Protein AF-A0A067RDR7-F1 (afdb_monomer_lite)

pLDDT: mean 71.61, std 17.26, range [36.75, 96.69]

Radius of gyration: 24.37 Å; chains: 1; bounding box: 50×56×68 Å

Structure (mmCIF, N/CA/C/O backbone):
data_AF-A0A067RDR7-F1
#
_entry.id   AF-A0A067RDR7-F1
#
loop_
_atom_site.group_PDB
_atom_site.id
_atom_site.type_symbol
_atom_site.label_atom_id
_atom_site.label_alt_id
_atom_site.label_comp_id
_atom_site.label_asym_id
_atom_site.label_entity_id
_atom_site.label_seq_id
_atom_site.pdbx_PDB_ins_code
_atom_site.Cartn_x
_atom_site.Cartn_y
_atom_site.Cartn_z
_atom_site.occupancy
_atom_site.B_iso_or_equiv
_atom_site.auth_seq_id
_atom_site.auth_comp_id
_atom_site.auth_asym_id
_atom_site.auth_atom_id
_atom_site.pdbx_PDB_model_num
ATOM 1 N N . MET A 1 1 ? 11.284 -24.685 -9.867 1.00 53.16 1 MET A N 1
ATOM 2 C CA . MET A 1 1 ? 12.368 -23.781 -10.328 1.00 53.16 1 MET A CA 1
ATOM 3 C C . MET A 1 1 ? 13.483 -23.654 -9.289 1.00 53.16 1 MET A C 1
ATOM 5 O O . MET A 1 1 ? 14.607 -23.988 -9.619 1.00 53.16 1 MET A O 1
ATOM 9 N N . ALA A 1 2 ? 13.180 -23.286 -8.039 1.00 56.50 2 ALA A N 1
ATOM 10 C CA . ALA A 1 2 ? 14.157 -23.137 -6.947 1.00 56.50 2 ALA A CA 1
ATOM 11 C C . ALA A 1 2 ? 15.021 -24.391 -6.659 1.00 56.50 2 ALA A C 1
ATOM 13 O O . ALA A 1 2 ? 16.235 -24.284 -6.522 1.00 56.50 2 ALA A O 1
ATOM 14 N N . ALA A 1 3 ? 14.433 -25.593 -6.718 1.00 60.69 3 ALA A N 1
ATOM 15 C CA . ALA A 1 3 ? 15.160 -26.855 -6.526 1.00 60.69 3 ALA A CA 1
ATOM 16 C C . ALA A 1 3 ? 16.273 -27.122 -7.565 1.00 60.69 3 ALA A C 1
ATOM 18 O O . ALA A 1 3 ? 17.242 -27.804 -7.255 1.00 60.69 3 ALA A O 1
ATOM 19 N N . ARG A 1 4 ? 16.176 -26.562 -8.785 1.00 70.44 4 ARG A N 1
ATOM 20 C CA . ARG A 1 4 ? 17.219 -26.708 -9.822 1.00 70.44 4 ARG A CA 1
ATOM 21 C C . ARG A 1 4 ? 18.450 -25.840 -9.560 1.00 70.44 4 ARG A C 1
ATOM 23 O O . ARG A 1 4 ? 19.516 -26.140 -10.077 1.00 70.44 4 ARG A O 1
ATOM 30 N N . PHE A 1 5 ? 18.291 -24.777 -8.778 1.00 67.06 5 PHE A N 1
ATOM 31 C CA . PHE A 1 5 ? 19.339 -23.803 -8.485 1.00 67.06 5 PHE A CA 1
ATOM 32 C C . PHE A 1 5 ? 19.875 -23.933 -7.057 1.00 67.06 5 PHE A C 1
ATOM 34 O O . PHE A 1 5 ? 20.569 -23.025 -6.618 1.00 67.06 5 PHE A O 1
ATOM 41 N N . GLN A 1 6 ? 19.514 -25.001 -6.327 1.00 77.69 6 GLN A N 1
ATOM 42 C CA . GLN A 1 6 ? 19.899 -25.226 -4.922 1.00 77.69 6 GLN A CA 1
ATOM 43 C C . GLN A 1 6 ? 19.687 -23.991 -4.022 1.00 77.69 6 GLN A C 1
ATOM 45 O O . GLN A 1 6 ? 20.431 -23.756 -3.079 1.00 77.69 6 GLN A O 1
ATOM 50 N N . THR A 1 7 ? 18.683 -23.169 -4.330 1.00 79.50 7 THR A N 1
ATOM 51 C CA . THR A 1 7 ? 18.421 -21.889 -3.654 1.00 79.50 7 THR A CA 1
ATOM 52 C C . THR A 1 7 ? 16.972 -21.823 -3.215 1.00 79.50 7 THR A C 1
ATOM 54 O O . THR A 1 7 ? 16.114 -22.563 -3.707 1.00 79.50 7 THR A O 1
ATOM 57 N N . SER A 1 8 ? 16.678 -20.935 -2.269 1.00 85.50 8 SER A N 1
ATOM 58 C CA . SER A 1 8 ? 15.306 -20.763 -1.797 1.00 85.50 8 SER A CA 1
ATOM 59 C C . SER A 1 8 ? 14.445 -20.033 -2.835 1.00 85.50 8 SER A C 1
ATOM 61 O O . SER A 1 8 ? 14.921 -19.212 -3.622 1.00 85.50 8 SER A O 1
ATOM 63 N N . VAL A 1 9 ? 13.131 -20.279 -2.815 1.00 80.06 9 VAL A N 1
ATOM 64 C CA . VAL A 1 9 ? 12.171 -19.533 -3.655 1.00 80.06 9 VAL A CA 1
ATOM 65 C C . VAL A 1 9 ? 12.279 -18.026 -3.400 1.00 80.06 9 VAL A C 1
ATOM 67 O O . VAL A 1 9 ? 12.213 -17.241 -4.345 1.00 80.06 9 VAL A O 1
ATOM 70 N N . ARG A 1 10 ? 12.527 -17.633 -2.144 1.00 77.44 10 ARG A N 1
ATOM 71 C CA . ARG A 1 10 ? 12.734 -16.236 -1.744 1.00 77.44 10 ARG A CA 1
ATOM 72 C C . ARG A 1 10 ? 13.949 -15.619 -2.435 1.00 77.44 10 ARG A C 1
ATOM 74 O O . ARG A 1 10 ? 13.864 -14.511 -2.950 1.00 77.44 10 ARG A O 1
ATOM 81 N N . GLU A 1 11 ? 15.063 -16.340 -2.521 1.00 79.25 11 GLU A N 1
ATOM 82 C CA . GLU A 1 11 ? 16.254 -15.857 -3.227 1.00 79.25 11 GLU A CA 1
ATOM 83 C C . GLU A 1 11 ? 16.044 -15.743 -4.730 1.00 79.25 11 GLU A C 1
ATOM 85 O O . GLU A 1 11 ? 16.515 -14.782 -5.337 1.00 79.25 11 GLU A O 1
ATOM 90 N N . VAL A 1 12 ? 15.316 -16.686 -5.332 1.00 82.94 12 VAL A N 1
ATOM 91 C CA . VAL A 1 12 ? 14.952 -16.613 -6.752 1.00 82.94 12 VAL A CA 1
ATOM 92 C C . VAL A 1 12 ? 14.080 -15.383 -7.013 1.00 82.94 12 VAL A C 1
ATOM 94 O O . VAL A 1 12 ? 14.347 -14.631 -7.949 1.00 82.94 12 VAL A O 1
ATOM 97 N N . GLN A 1 13 ? 13.084 -15.128 -6.161 1.00 81.25 13 GLN A N 1
ATOM 98 C CA . GLN A 1 13 ? 12.228 -13.943 -6.252 1.00 81.25 13 GLN A CA 1
ATOM 99 C C . GLN A 1 13 ? 13.020 -12.644 -6.069 1.00 81.25 13 GLN A C 1
ATOM 101 O O . GLN A 1 13 ? 12.872 -11.724 -6.873 1.00 81.25 13 GLN A O 1
ATOM 106 N N . ARG A 1 14 ? 13.911 -12.587 -5.074 1.00 82.25 14 ARG A N 1
ATOM 107 C CA . ARG A 1 14 ? 14.789 -11.437 -4.821 1.00 82.25 14 ARG A CA 1
ATOM 108 C C . ARG A 1 14 ? 15.714 -11.158 -6.001 1.00 82.25 14 ARG A C 1
ATOM 110 O O . ARG A 1 14 ? 15.802 -10.027 -6.466 1.00 82.25 14 ARG A O 1
ATOM 117 N N . LYS A 1 15 ? 16.376 -12.188 -6.533 1.00 85.62 15 LYS A N 1
ATOM 118 C CA . LYS A 1 15 ? 17.242 -12.052 -7.714 1.00 85.62 15 LYS A CA 1
ATOM 119 C C . LYS A 1 15 ? 16.446 -11.571 -8.926 1.00 85.62 15 LYS A C 1
ATOM 121 O O . LYS A 1 15 ? 16.909 -10.682 -9.631 1.00 85.62 15 LYS A O 1
ATOM 126 N N . LEU A 1 16 ? 15.235 -12.090 -9.135 1.00 85.31 16 LEU A N 1
ATOM 127 C CA . LEU A 1 16 ? 14.362 -11.644 -10.220 1.00 85.31 16 LEU A CA 1
ATOM 128 C C . LEU A 1 16 ? 13.939 -10.178 -10.057 1.00 85.31 16 LEU A C 1
ATOM 130 O O . LEU A 1 16 ? 13.930 -9.432 -11.033 1.00 85.31 16 LEU A O 1
ATOM 134 N N . HIS A 1 17 ? 13.621 -9.750 -8.835 1.00 82.38 17 HIS A N 1
ATOM 135 C CA . HIS A 1 17 ? 13.330 -8.352 -8.533 1.00 82.38 17 HIS A CA 1
ATOM 136 C C . HIS A 1 17 ? 14.538 -7.448 -8.827 1.00 82.38 17 HIS A C 1
ATOM 138 O O . HIS A 1 17 ? 14.402 -6.484 -9.576 1.00 82.38 17 HIS A O 1
ATOM 144 N N . ASN A 1 18 ? 15.731 -7.807 -8.342 1.00 84.62 18 ASN A N 1
ATOM 145 C CA . ASN A 1 18 ? 16.959 -7.048 -8.597 1.00 84.62 18 ASN A CA 1
ATOM 146 C C . ASN A 1 18 ? 17.236 -6.889 -10.097 1.00 84.62 18 ASN A C 1
ATOM 148 O O . ASN A 1 18 ? 17.571 -5.799 -10.556 1.00 84.62 18 ASN A O 1
ATOM 152 N N . LEU A 1 19 ? 17.046 -7.963 -10.868 1.00 85.94 19 LEU A N 1
ATOM 153 C CA . LEU A 1 19 ? 17.208 -7.939 -12.321 1.00 85.94 19 LEU A CA 1
ATOM 154 C C . LEU A 1 19 ? 16.184 -7.019 -12.999 1.00 85.94 19 LEU A C 1
ATOM 156 O O . LEU A 1 19 ? 16.556 -6.242 -13.875 1.00 85.94 19 LEU A O 1
ATOM 160 N N . ARG A 1 20 ? 14.915 -7.036 -12.564 1.00 83.94 20 ARG A N 1
ATOM 161 C CA . ARG A 1 20 ? 13.884 -6.105 -13.059 1.00 83.94 20 ARG A CA 1
ATOM 162 C C . ARG A 1 20 ? 14.246 -4.650 -12.770 1.00 83.94 20 ARG A C 1
ATOM 164 O O . ARG A 1 20 ? 14.102 -3.811 -13.658 1.00 83.94 20 ARG A O 1
ATOM 171 N N . CYS A 1 21 ? 14.729 -4.351 -11.565 1.00 83.44 21 CYS A N 1
ATOM 172 C CA . CYS A 1 21 ? 15.154 -3.004 -11.184 1.00 83.44 21 CYS A CA 1
ATOM 173 C C . CYS A 1 21 ? 16.336 -2.525 -12.037 1.00 83.44 21 CYS A C 1
ATOM 175 O O . CYS A 1 21 ? 16.264 -1.437 -12.610 1.00 83.44 21 CYS A O 1
ATOM 177 N N . GLN A 1 22 ? 17.373 -3.356 -12.202 1.00 83.62 22 GLN A N 1
ATOM 178 C CA . GLN A 1 22 ? 18.528 -3.039 -13.053 1.00 83.62 22 GLN A CA 1
ATOM 179 C C . GLN A 1 22 ? 18.110 -2.794 -14.505 1.00 83.62 22 GLN A C 1
ATOM 181 O O . GLN A 1 22 ? 18.442 -1.758 -15.078 1.00 83.62 22 GLN A O 1
ATOM 186 N N . TYR A 1 23 ? 17.310 -3.692 -15.081 1.00 84.12 23 TYR A N 1
ATOM 187 C CA . TYR A 1 23 ? 16.861 -3.563 -16.463 1.00 84.12 23 TYR A CA 1
ATOM 188 C C . TYR A 1 23 ? 15.962 -2.334 -16.681 1.00 84.12 23 TYR A C 1
ATOM 190 O O . TYR A 1 23 ? 16.142 -1.600 -17.651 1.00 84.12 23 TYR A O 1
ATOM 198 N N . THR A 1 24 ? 15.058 -2.027 -15.745 1.00 82.50 24 THR A N 1
ATOM 199 C CA . THR A 1 24 ? 14.216 -0.817 -15.815 1.00 82.50 24 THR A CA 1
ATOM 200 C C . THR A 1 24 ? 15.054 0.462 -15.714 1.00 82.50 24 THR A C 1
ATOM 202 O O . THR A 1 24 ? 14.786 1.437 -16.420 1.00 82.50 24 THR A O 1
ATOM 205 N N . GLY A 1 25 ? 16.091 0.467 -14.873 1.00 81.12 25 GLY A N 1
ATOM 206 C CA . GLY A 1 25 ? 17.053 1.567 -14.782 1.00 81.12 25 GLY A CA 1
ATOM 207 C C . GLY A 1 25 ? 17.807 1.787 -16.094 1.00 81.12 25 GLY A C 1
ATOM 208 O O . GLY A 1 25 ? 17.896 2.919 -16.569 1.00 81.12 25 GLY A O 1
ATOM 209 N N . GLU A 1 26 ? 18.271 0.713 -16.732 1.00 81.12 26 GLU A N 1
ATOM 210 C CA . GLU A 1 26 ? 18.927 0.780 -18.042 1.00 81.12 26 GLU A CA 1
ATOM 211 C C . GLU A 1 26 ? 17.982 1.283 -19.148 1.00 81.12 26 GLU A C 1
ATOM 213 O O . GLU A 1 26 ? 18.396 2.084 -19.988 1.00 81.12 26 GLU A O 1
ATOM 218 N N . LEU A 1 27 ? 16.696 0.904 -19.124 1.00 78.38 27 LEU A N 1
ATOM 219 C CA . LEU A 1 27 ? 15.687 1.451 -20.043 1.00 78.38 27 LEU A CA 1
ATOM 220 C C . LEU A 1 27 ? 15.440 2.949 -19.817 1.00 78.38 27 LEU A C 1
ATOM 222 O O . LEU A 1 27 ? 15.278 3.695 -20.783 1.00 78.38 27 LEU A O 1
ATOM 226 N N . ARG A 1 28 ? 15.448 3.418 -18.562 1.00 77.56 28 ARG A N 1
ATOM 227 C CA . ARG A 1 28 ? 15.339 4.854 -18.252 1.00 77.56 28 ARG A CA 1
ATOM 228 C C . ARG A 1 28 ? 16.543 5.625 -18.782 1.00 77.56 28 ARG A C 1
ATOM 230 O O . ARG A 1 28 ? 16.334 6.621 -19.463 1.00 77.56 28 ARG A O 1
ATOM 237 N N . LYS A 1 29 ? 17.767 5.134 -18.555 1.00 76.88 29 LYS A N 1
ATOM 238 C CA . LYS A 1 29 ? 19.002 5.745 -19.084 1.00 76.88 29 LYS A CA 1
ATOM 239 C C . LYS A 1 29 ? 19.016 5.789 -20.613 1.00 76.88 29 LYS A C 1
ATOM 241 O O . LYS A 1 29 ? 19.427 6.785 -21.197 1.00 76.88 29 LYS A O 1
ATOM 246 N N . ALA A 1 30 ? 18.508 4.739 -21.261 1.00 71.44 30 ALA A N 1
ATOM 247 C CA . ALA A 1 30 ? 18.362 4.701 -22.713 1.00 71.44 30 ALA A CA 1
ATOM 248 C C . ALA A 1 30 ? 17.292 5.666 -23.247 1.00 71.44 30 ALA A C 1
ATOM 250 O O . ALA A 1 30 ? 17.394 6.120 -24.385 1.00 71.44 30 ALA A O 1
ATOM 251 N N . ARG A 1 31 ? 16.271 5.986 -22.443 1.00 66.56 31 ARG A N 1
ATOM 252 C CA . ARG A 1 31 ? 15.183 6.902 -22.812 1.00 66.56 31 ARG A CA 1
ATOM 253 C C . ARG A 1 31 ? 15.509 8.368 -22.515 1.00 66.56 31 ARG A C 1
ATOM 255 O O . ARG A 1 31 ? 14.977 9.250 -23.188 1.00 66.56 31 ARG A O 1
ATOM 262 N N . THR A 1 32 ? 16.365 8.648 -21.534 1.00 61.28 32 THR A N 1
ATOM 263 C CA . THR A 1 32 ? 16.839 10.007 -21.249 1.00 61.28 32 THR A CA 1
ATOM 264 C C . THR A 1 32 ? 17.801 10.461 -22.343 1.00 61.28 32 THR A C 1
ATOM 266 O O . THR A 1 32 ? 18.973 10.089 -22.350 1.00 61.28 32 THR A O 1
ATOM 269 N N . LYS A 1 33 ? 17.314 11.286 -23.274 1.00 55.25 33 LYS A N 1
ATOM 270 C CA . LYS A 1 33 ? 18.178 12.048 -24.182 1.00 55.25 33 LYS A CA 1
ATOM 271 C C . LYS A 1 33 ? 18.897 13.112 -23.349 1.00 55.25 33 LYS A C 1
ATOM 273 O O . LYS A 1 33 ? 18.231 13.906 -22.689 1.00 55.25 33 LYS A O 1
ATOM 278 N N . LYS A 1 34 ? 20.233 13.131 -23.351 1.00 51.62 34 LYS A N 1
ATOM 279 C CA . LYS A 1 34 ? 20.984 14.259 -22.780 1.00 51.62 34 LYS A CA 1
ATOM 280 C C . LYS A 1 34 ? 20.648 15.506 -23.599 1.00 51.62 34 LYS A C 1
ATOM 282 O O . LYS A 1 34 ? 20.854 15.512 -24.809 1.00 51.62 34 LYS A O 1
ATOM 287 N N . SER A 1 35 ? 20.096 16.527 -22.950 1.00 47.66 35 SER A N 1
ATOM 288 C CA . SER A 1 35 ? 19.879 17.828 -23.581 1.00 47.66 35 SER A CA 1
ATOM 289 C C . SER A 1 35 ? 21.244 18.441 -23.916 1.00 47.66 35 SER A C 1
ATOM 291 O O . SER A 1 35 ? 22.115 18.488 -23.050 1.00 47.66 35 SER A O 1
ATOM 293 N N . GLY A 1 36 ? 21.449 18.854 -25.171 1.00 56.16 36 GLY A N 1
ATOM 294 C CA . GLY A 1 36 ? 22.623 19.634 -25.583 1.00 56.16 36 GLY A CA 1
ATOM 295 C C . GLY A 1 36 ? 23.874 18.864 -26.030 1.00 56.16 36 GLY A C 1
ATOM 296 O O . GLY A 1 36 ? 24.977 19.370 -25.836 1.00 56.16 36 GLY A O 1
ATOM 297 N N . LYS A 1 37 ? 23.763 17.675 -26.640 1.00 45.81 37 LYS A N 1
ATOM 298 C CA . LYS A 1 37 ? 24.919 17.038 -27.300 1.00 45.81 37 LYS A CA 1
ATOM 299 C C . LYS A 1 37 ? 24.544 16.413 -28.643 1.00 45.81 37 LYS A C 1
ATOM 301 O O . LYS A 1 37 ? 23.455 15.868 -28.789 1.00 45.81 37 LYS A O 1
ATOM 306 N N . ASP A 1 38 ? 25.467 16.568 -29.587 1.00 44.28 38 ASP A N 1
ATOM 307 C CA . ASP A 1 38 ? 25.388 16.260 -31.014 1.00 44.28 38 ASP A CA 1
ATOM 308 C C . ASP A 1 38 ? 24.687 14.928 -31.357 1.00 44.28 38 ASP A C 1
ATOM 310 O O . ASP A 1 38 ? 24.788 13.913 -30.662 1.00 44.28 38 ASP A O 1
ATOM 314 N N . THR A 1 39 ? 23.952 14.976 -32.459 1.00 49.50 39 THR A N 1
ATOM 315 C CA . THR A 1 39 ? 22.973 14.034 -33.017 1.00 49.50 39 THR A CA 1
ATOM 316 C C . THR A 1 39 ? 23.583 12.722 -33.534 1.00 49.50 39 THR A C 1
ATOM 318 O O . THR A 1 39 ? 23.297 12.301 -34.651 1.00 49.50 39 THR A O 1
ATOM 321 N N . ALA A 1 40 ? 24.418 12.038 -32.747 1.00 47.88 40 ALA A N 1
ATOM 322 C CA . ALA A 1 40 ? 25.031 10.781 -33.199 1.00 47.88 40 ALA A CA 1
ATOM 323 C C . ALA A 1 40 ? 25.273 9.708 -32.128 1.00 47.88 40 ALA A C 1
ATOM 325 O O . ALA A 1 40 ? 25.619 8.589 -32.497 1.00 47.88 40 ALA A O 1
ATOM 326 N N . ASP A 1 41 ? 25.066 9.974 -30.834 1.00 49.75 41 ASP A N 1
ATOM 327 C CA . ASP A 1 41 ? 25.390 8.981 -29.800 1.00 49.75 41 ASP A CA 1
ATOM 328 C C . ASP A 1 41 ? 24.125 8.316 -29.239 1.00 49.75 41 ASP A C 1
ATOM 330 O O . ASP A 1 41 ? 23.519 8.736 -28.248 1.00 49.75 41 ASP A O 1
ATOM 334 N N . THR A 1 42 ? 23.673 7.266 -29.928 1.00 57.16 42 THR A N 1
ATOM 335 C CA . THR A 1 42 ? 22.594 6.403 -29.433 1.00 57.16 42 THR A CA 1
ATOM 336 C C . THR A 1 42 ? 23.112 5.669 -28.203 1.00 57.16 42 THR A C 1
ATOM 338 O O . THR A 1 42 ? 23.953 4.783 -28.337 1.00 57.16 42 THR A O 1
ATOM 341 N N . TYR A 1 43 ? 22.621 6.023 -27.009 1.00 57.25 43 TYR A N 1
ATOM 342 C CA . TYR A 1 43 ? 23.035 5.402 -25.748 1.00 57.25 43 TYR A CA 1
ATOM 343 C C . TYR A 1 43 ? 23.038 3.869 -25.853 1.00 57.25 43 TYR A C 1
ATOM 345 O O . TYR A 1 43 ? 21.995 3.202 -25.851 1.00 57.25 43 TYR A O 1
ATOM 353 N N . ARG A 1 44 ? 24.242 3.301 -25.934 1.00 61.12 44 ARG A N 1
ATOM 354 C CA . ARG A 1 44 ? 24.466 1.864 -25.883 1.00 61.12 44 ARG A CA 1
ATOM 355 C C . ARG A 1 44 ? 24.724 1.512 -24.427 1.00 61.12 44 ARG A C 1
ATOM 357 O O . ARG A 1 44 ? 25.757 1.872 -23.871 1.00 61.12 44 ARG A O 1
ATOM 364 N N . SER A 1 45 ? 23.751 0.850 -23.802 1.00 65.81 45 SER A N 1
ATOM 365 C CA . SER A 1 45 ? 23.909 0.332 -22.439 1.00 65.81 45 SER A CA 1
ATOM 366 C C . SER A 1 45 ? 25.209 -0.466 -22.362 1.00 65.81 45 SER A C 1
ATOM 368 O O . SER A 1 45 ? 25.448 -1.362 -23.173 1.00 65.81 45 SER A O 1
ATOM 370 N N . GLN A 1 46 ? 26.046 -0.112 -21.391 1.00 70.38 46 GLN A N 1
ATOM 371 C CA . GLN A 1 46 ? 27.285 -0.828 -21.088 1.00 70.38 46 GLN A CA 1
ATOM 372 C C . GLN A 1 46 ? 27.005 -2.157 -20.379 1.00 70.38 46 GLN A C 1
ATOM 374 O O . GLN A 1 46 ? 27.926 -2.920 -20.104 1.00 70.38 46 GLN A O 1
ATOM 379 N N . TRP A 1 47 ? 25.736 -2.447 -20.077 1.00 76.56 47 TRP A N 1
ATOM 380 C CA . TRP A 1 47 ? 25.347 -3.673 -19.417 1.00 76.56 47 TRP A CA 1
ATOM 381 C C . TRP A 1 47 ? 25.307 -4.829 -20.431 1.00 76.56 47 TRP A C 1
ATOM 383 O O . TRP A 1 47 ? 24.416 -4.868 -21.286 1.00 76.56 47 TRP A O 1
ATOM 393 N N . PRO A 1 48 ? 26.233 -5.805 -20.353 1.00 75.06 48 PRO A N 1
ATOM 394 C CA . PRO A 1 48 ? 26.370 -6.853 -21.370 1.00 75.06 48 PRO A CA 1
ATOM 395 C C . PRO A 1 48 ? 25.152 -7.782 -21.430 1.00 75.06 48 PRO A C 1
ATOM 397 O O . PRO A 1 48 ? 24.908 -8.440 -22.436 1.00 75.06 48 PRO A O 1
ATOM 400 N N . TYR A 1 49 ? 24.351 -7.807 -20.363 1.00 79.31 49 TYR A N 1
ATOM 401 C CA . TYR A 1 49 ? 23.157 -8.636 -20.254 1.00 79.31 49 TYR A CA 1
ATOM 402 C C . TYR A 1 49 ? 21.888 -7.953 -20.769 1.00 79.31 49 TYR A C 1
ATOM 404 O O . TYR A 1 49 ? 20.826 -8.569 -20.724 1.00 79.31 49 TYR A O 1
ATOM 412 N N . LYS A 1 50 ? 21.970 -6.719 -21.291 1.00 76.50 50 LYS A N 1
ATOM 413 C CA . LYS A 1 50 ? 20.808 -5.973 -21.801 1.00 76.50 50 LYS A CA 1
ATOM 414 C C . LYS A 1 50 ? 20.016 -6.770 -22.841 1.00 76.50 50 LYS A C 1
ATOM 416 O O . LYS A 1 50 ? 18.796 -6.864 -22.748 1.00 76.50 50 LYS A O 1
ATOM 421 N N . GLU A 1 51 ? 20.713 -7.376 -23.800 1.00 78.25 51 GLU A N 1
ATOM 422 C CA . GLU A 1 51 ? 20.092 -8.184 -24.856 1.00 78.25 51 GLU A CA 1
ATOM 423 C C . GLU A 1 51 ? 19.467 -9.469 -24.290 1.00 78.25 51 GLU A C 1
ATOM 425 O O . GLU A 1 51 ? 18.349 -9.833 -24.652 1.00 78.25 51 GLU A O 1
ATOM 430 N N . ASN A 1 52 ? 20.135 -10.095 -23.316 1.00 81.69 52 ASN A N 1
ATOM 431 C CA . ASN A 1 52 ? 19.659 -11.306 -22.641 1.00 81.69 52 ASN A CA 1
ATOM 432 C C . ASN A 1 52 ? 18.460 -11.046 -21.715 1.00 81.69 52 ASN A C 1
ATOM 434 O O . ASN A 1 52 ? 17.813 -11.992 -21.280 1.00 81.69 52 ASN A O 1
ATOM 438 N N . MET A 1 53 ? 18.166 -9.783 -21.395 1.00 80.06 53 MET A N 1
ATOM 439 C CA . MET A 1 53 ? 17.082 -9.364 -20.503 1.00 80.06 53 MET A CA 1
ATOM 440 C C . MET A 1 53 ? 15.792 -8.986 -21.244 1.00 80.06 53 MET A C 1
ATOM 442 O O . MET A 1 53 ? 14.782 -8.735 -20.590 1.00 80.06 53 MET A O 1
ATOM 446 N N . LYS A 1 54 ? 15.775 -8.989 -22.588 1.00 79.06 54 LYS A N 1
ATOM 447 C CA . LYS A 1 54 ? 14.591 -8.620 -23.396 1.00 79.06 54 LYS A CA 1
ATOM 448 C C . LYS A 1 54 ? 13.338 -9.433 -23.072 1.00 79.06 54 LYS A C 1
ATOM 450 O O . LYS A 1 54 ? 12.229 -8.922 -23.161 1.00 79.06 54 LYS A O 1
ATOM 455 N N . PHE A 1 55 ? 13.491 -10.681 -22.624 1.00 82.56 55 PHE A N 1
ATOM 456 C CA . PHE A 1 55 ? 12.351 -11.509 -22.214 1.00 82.56 55 PHE A CA 1
ATOM 457 C C . PHE A 1 55 ? 11.570 -10.922 -21.022 1.00 82.56 55 PHE A C 1
ATOM 459 O O . PHE A 1 55 ? 10.425 -11.305 -20.790 1.00 82.56 55 PHE A O 1
ATOM 466 N N . LEU A 1 56 ? 12.170 -9.997 -20.262 1.00 77.00 56 LEU A N 1
ATOM 467 C CA . LEU A 1 56 ? 11.514 -9.311 -19.153 1.00 77.00 56 LEU A CA 1
ATOM 468 C C . LEU A 1 56 ? 10.638 -8.136 -19.608 1.00 77.00 56 LEU A C 1
ATOM 470 O O . LEU A 1 56 ? 9.788 -7.724 -18.818 1.00 77.00 56 LEU A O 1
ATOM 474 N N . GLU A 1 57 ? 10.777 -7.632 -20.843 1.00 72.06 57 GLU A N 1
ATOM 475 C CA . GLU A 1 57 ? 10.019 -6.472 -21.353 1.00 72.06 57 GLU A CA 1
ATOM 476 C C . GLU A 1 57 ? 8.506 -6.662 -21.201 1.00 72.06 57 GLU A C 1
ATOM 478 O O . GLU A 1 57 ? 7.826 -5.783 -20.678 1.00 72.06 57 GLU A O 1
ATOM 483 N N . GLY A 1 58 ? 7.983 -7.846 -21.540 1.00 67.94 58 GLY A N 1
ATOM 484 C CA . GLY A 1 58 ? 6.550 -8.150 -21.424 1.00 67.94 58 GLY A CA 1
ATOM 485 C C . GLY A 1 58 ? 6.015 -8.177 -19.986 1.00 67.94 58 GLY A C 1
ATOM 486 O O . GLY A 1 58 ? 4.808 -8.113 -19.774 1.00 67.94 58 GLY A O 1
ATOM 487 N N . SER A 1 59 ? 6.899 -8.251 -18.986 1.00 66.12 59 SER A N 1
ATOM 488 C CA . SER A 1 59 ? 6.537 -8.253 -17.562 1.00 66.12 59 SER A CA 1
ATOM 489 C C . SER A 1 59 ? 6.719 -6.895 -16.878 1.00 66.12 59 SER A C 1
ATOM 491 O O . SER A 1 59 ? 6.335 -6.735 -15.718 1.00 66.12 59 SER A O 1
ATOM 493 N N . ILE A 1 60 ? 7.311 -5.917 -17.570 1.00 68.94 60 ILE A N 1
ATOM 494 C CA . ILE A 1 60 ? 7.677 -4.617 -17.009 1.00 68.94 60 ILE A CA 1
ATOM 495 C C . ILE A 1 60 ? 6.726 -3.565 -17.572 1.00 68.94 60 ILE A C 1
ATOM 497 O O . ILE A 1 60 ? 6.876 -3.073 -18.686 1.00 68.94 60 ILE A O 1
ATOM 501 N N . SER A 1 61 ? 5.727 -3.198 -16.772 1.00 56.53 61 SER A N 1
ATOM 502 C CA . SER A 1 61 ? 4.806 -2.113 -17.108 1.00 56.53 61 SER A CA 1
ATOM 503 C C . SER A 1 61 ? 5.489 -0.766 -16.838 1.00 56.53 61 SER A C 1
ATOM 505 O O . SER A 1 61 ? 5.414 -0.215 -15.738 1.00 56.53 61 SER A O 1
ATOM 507 N N . LEU A 1 62 ? 6.211 -0.242 -17.829 1.00 55.34 62 LEU A N 1
ATOM 508 C CA . LEU A 1 62 ? 6.719 1.129 -17.796 1.00 55.34 62 LEU A CA 1
ATOM 509 C C . LEU A 1 62 ? 5.523 2.085 -17.845 1.00 55.34 62 LEU A C 1
ATOM 511 O O . LEU A 1 62 ? 4.970 2.349 -18.911 1.00 55.34 62 LEU A O 1
ATOM 515 N N . ARG A 1 63 ? 5.117 2.623 -16.688 1.00 45.66 63 ARG A N 1
ATOM 516 C CA . ARG A 1 63 ? 4.159 3.732 -16.645 1.00 45.66 63 ARG A CA 1
ATOM 517 C C . ARG A 1 63 ? 4.763 4.904 -17.419 1.00 45.66 63 ARG A C 1
ATOM 519 O O . ARG A 1 63 ? 5.739 5.518 -16.991 1.00 45.66 63 ARG A O 1
ATOM 526 N N . SER A 1 64 ? 4.200 5.184 -18.587 1.00 43.00 64 SER A N 1
ATOM 527 C CA . SER A 1 64 ? 4.428 6.433 -19.296 1.00 43.00 64 SER A CA 1
ATOM 528 C C . SER A 1 64 ? 3.808 7.545 -18.455 1.00 43.00 64 SER A C 1
ATOM 530 O O . SER A 1 64 ? 2.586 7.624 -18.354 1.00 43.00 64 SER A O 1
ATOM 532 N N . SER A 1 65 ? 4.628 8.357 -17.786 1.00 40.62 65 SER A N 1
ATOM 533 C CA . SER A 1 65 ? 4.122 9.593 -17.196 1.00 40.62 65 SER A CA 1
ATOM 534 C C . SER A 1 65 ? 3.755 10.508 -18.356 1.00 40.62 65 SER A C 1
ATOM 536 O O . SER A 1 65 ? 4.636 10.981 -19.075 1.00 40.62 65 SER A O 1
ATOM 538 N N . VAL A 1 66 ? 2.455 10.693 -18.572 1.00 41.78 66 VAL A N 1
ATOM 539 C CA . VAL A 1 66 ? 1.930 11.775 -19.403 1.00 41.78 66 VAL A CA 1
ATOM 540 C C . VAL A 1 66 ? 2.412 13.075 -18.751 1.00 41.78 66 VAL A C 1
ATOM 542 O O . VAL A 1 66 ? 2.334 13.216 -17.530 1.00 41.78 66 VAL A O 1
ATOM 545 N N . GLY A 1 67 ? 3.052 13.935 -19.540 1.00 39.75 67 GLY A N 1
ATOM 546 C CA . GLY A 1 67 ? 3.728 15.130 -19.051 1.00 39.75 67 GLY A CA 1
ATOM 547 C C . GLY A 1 67 ? 2.739 16.167 -18.533 1.00 39.75 67 GLY A C 1
ATOM 548 O O . GLY A 1 67 ? 1.780 16.494 -19.225 1.00 39.75 67 GLY A O 1
ATOM 549 N N . ASN A 1 68 ? 3.013 16.699 -17.345 1.00 43.31 68 ASN A N 1
ATOM 550 C CA . ASN A 1 68 ? 2.529 18.021 -16.975 1.00 43.31 68 ASN A CA 1
ATOM 551 C C . ASN A 1 68 ? 3.605 19.029 -17.386 1.00 43.31 68 ASN A C 1
ATOM 553 O O . ASN A 1 68 ? 4.797 18.789 -17.184 1.00 43.31 68 ASN A O 1
ATOM 557 N N . GLU A 1 69 ? 3.160 20.100 -18.031 1.00 44.03 69 GLU A N 1
ATOM 558 C CA . GLU A 1 69 ? 3.993 21.125 -18.649 1.00 44.03 69 GLU A CA 1
ATOM 559 C C . GLU A 1 69 ? 4.944 21.798 -17.647 1.00 44.03 69 GLU A C 1
ATOM 561 O O . GLU A 1 69 ? 4.600 22.033 -16.488 1.00 44.03 69 GLU A O 1
ATOM 566 N N . LEU A 1 70 ? 6.163 22.076 -18.121 1.00 48.88 70 LEU A N 1
ATOM 567 C CA . LEU A 1 70 ? 7.235 22.739 -17.380 1.00 48.88 70 LEU A CA 1
ATOM 568 C C . LEU A 1 70 ? 6.860 24.189 -17.015 1.00 48.88 70 LEU A C 1
ATOM 570 O O . LEU A 1 70 ? 6.501 24.957 -17.910 1.00 48.88 70 LEU A O 1
ATOM 574 N N . PRO A 1 71 ? 7.098 24.635 -15.770 1.00 51.06 71 PRO A N 1
ATOM 575 C CA . PRO A 1 71 ? 7.431 26.026 -15.489 1.00 51.06 71 PRO A CA 1
ATOM 576 C C . PRO A 1 71 ? 8.861 26.352 -15.982 1.00 51.06 71 PRO A C 1
ATOM 578 O O . PRO A 1 71 ? 9.699 25.448 -16.056 1.00 51.06 71 PRO A O 1
ATOM 581 N N . PRO A 1 72 ? 9.159 27.621 -16.325 1.00 56.16 72 PRO A N 1
ATOM 582 C CA . PRO A 1 72 ? 10.453 28.027 -16.873 1.00 56.16 72 PRO A CA 1
ATOM 583 C C . PRO A 1 72 ? 11.614 27.824 -15.881 1.00 56.16 72 PRO A C 1
ATOM 585 O O . PRO A 1 72 ? 11.396 27.836 -14.668 1.00 56.16 72 PRO A O 1
ATOM 588 N N . PRO A 1 73 ? 12.853 27.650 -16.384 1.00 44.94 73 PRO A N 1
ATOM 589 C CA . PRO A 1 73 ? 13.990 27.230 -15.578 1.00 44.94 73 PRO A CA 1
ATOM 590 C C . PRO A 1 73 ? 14.465 28.373 -14.676 1.00 44.94 73 PRO A C 1
ATOM 592 O O . PRO A 1 73 ? 14.984 29.383 -15.153 1.00 44.94 73 PRO A O 1
ATOM 595 N N . LEU A 1 74 ? 14.310 28.198 -13.365 1.00 45.62 74 LEU A N 1
ATOM 596 C CA . LEU A 1 74 ? 15.103 28.929 -12.384 1.00 45.62 74 LEU A CA 1
ATOM 597 C C . LEU A 1 74 ? 16.487 28.274 -12.345 1.00 45.62 74 LEU A C 1
ATOM 599 O O . LEU A 1 74 ? 16.594 27.055 -12.255 1.00 45.62 74 LEU A O 1
ATOM 603 N N . GLN A 1 75 ? 17.528 29.091 -12.495 1.00 48.09 75 GLN A N 1
ATOM 604 C CA . GLN A 1 75 ? 18.929 28.676 -12.441 1.00 48.09 75 GLN A CA 1
ATOM 605 C C . GLN A 1 75 ? 19.201 27.959 -11.112 1.00 48.09 75 GLN A C 1
ATOM 607 O O . GLN A 1 75 ? 19.107 28.580 -10.054 1.00 48.09 75 GLN A O 1
ATOM 612 N N . GLU A 1 76 ? 19.513 26.663 -11.170 1.00 44.50 76 GLU A N 1
ATOM 613 C CA . GLU A 1 76 ? 19.984 25.905 -10.010 1.00 44.50 76 GLU A CA 1
ATOM 614 C C . GLU A 1 76 ? 21.423 26.348 -9.689 1.00 44.50 76 GLU A C 1
ATOM 616 O O . GLU A 1 76 ? 22.279 26.307 -10.580 1.00 44.50 76 GLU A O 1
ATOM 621 N N . PRO A 1 77 ? 21.714 26.805 -8.457 1.00 48.25 77 PRO A N 1
ATOM 622 C CA . PRO A 1 77 ? 23.085 26.919 -7.983 1.00 48.25 77 PRO A CA 1
ATOM 623 C C . PRO A 1 77 ? 23.728 25.530 -7.995 1.00 48.25 77 PRO A C 1
ATOM 625 O O . PRO A 1 77 ? 23.078 24.542 -7.664 1.00 48.25 77 PRO A O 1
ATOM 628 N N . GLU A 1 78 ? 25.000 25.459 -8.381 1.00 50.22 78 GLU A N 1
ATOM 629 C CA . GLU A 1 78 ? 25.806 24.238 -8.349 1.00 50.22 78 GLU A CA 1
ATOM 630 C C . GLU A 1 78 ? 25.817 23.645 -6.929 1.00 50.22 78 GLU A C 1
ATOM 632 O O . GLU A 1 78 ? 26.544 24.124 -6.057 1.00 50.22 78 GLU A O 1
ATOM 637 N N . GLU A 1 79 ? 25.012 22.607 -6.684 1.00 41.03 79 GLU A N 1
ATOM 638 C CA . GLU A 1 79 ? 25.073 21.865 -5.428 1.00 41.03 79 GLU A CA 1
ATOM 639 C C . GLU A 1 79 ? 26.142 20.778 -5.491 1.00 41.03 79 GLU A C 1
ATOM 641 O O . G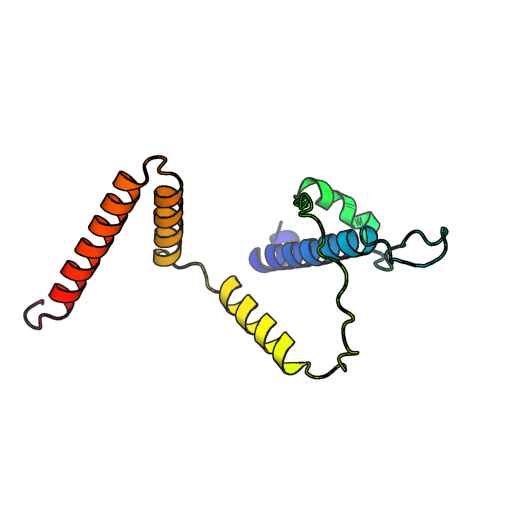LU A 1 79 ? 26.202 19.911 -6.367 1.00 41.03 79 GLU A O 1
ATOM 646 N N . GLN A 1 80 ? 27.037 20.915 -4.525 1.00 36.75 80 GLN A N 1
ATOM 647 C CA . GLN A 1 80 ? 28.213 20.117 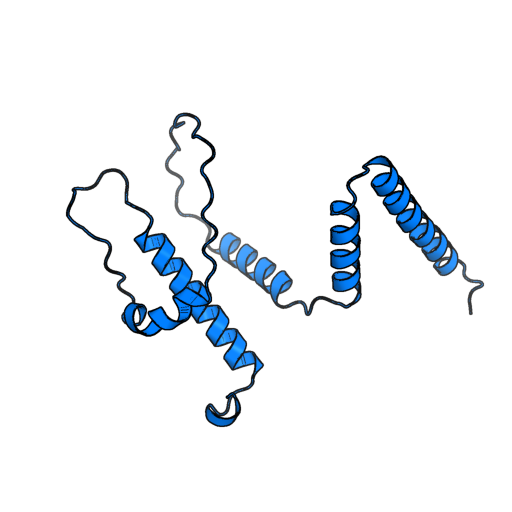-4.290 1.00 36.75 80 GLN A CA 1
ATOM 648 C C . GLN A 1 80 ? 27.799 18.722 -3.817 1.00 36.75 80 GLN A C 1
ATOM 650 O O . GLN A 1 80 ? 26.851 18.545 -3.055 1.00 36.75 80 GLN A O 1
ATOM 655 N N . VAL A 1 81 ? 28.533 17.722 -4.299 1.00 52.16 81 VAL A N 1
ATOM 656 C CA . VAL A 1 81 ? 28.388 16.314 -3.928 1.00 52.16 81 VAL A CA 1
ATOM 657 C C . VAL A 1 81 ? 28.782 16.148 -2.463 1.00 52.16 81 VAL A C 1
ATOM 659 O O . VAL A 1 81 ? 29.957 15.960 -2.161 1.00 52.16 81 VAL A O 1
ATOM 662 N N . GLU A 1 82 ? 27.816 16.200 -1.552 1.00 46.91 82 GLU A N 1
ATOM 663 C CA . GLU A 1 82 ? 28.063 15.875 -0.150 1.00 46.91 82 GLU A CA 1
ATOM 664 C C . GLU A 1 82 ? 26.783 15.359 0.523 1.00 46.91 82 GLU A C 1
ATOM 666 O O . GLU A 1 82 ? 25.910 16.132 0.895 1.00 46.91 82 GLU A O 1
ATOM 671 N N . ASN A 1 83 ? 26.639 14.028 0.615 1.00 43.19 83 ASN A N 1
ATOM 672 C CA . ASN A 1 83 ? 26.514 13.272 1.875 1.00 43.19 83 ASN A CA 1
ATOM 673 C C . ASN A 1 83 ? 25.930 11.855 1.626 1.00 43.19 83 ASN A C 1
ATOM 675 O O . ASN A 1 83 ? 24.725 11.620 1.709 1.00 43.19 83 ASN A O 1
ATOM 679 N N . SER A 1 84 ? 26.803 10.873 1.352 1.00 53.88 84 SER A N 1
ATOM 680 C CA . SER A 1 84 ? 26.450 9.456 1.083 1.00 53.88 84 SER A CA 1
ATOM 681 C C . SER A 1 84 ? 25.639 8.789 2.205 1.00 53.88 84 SER A C 1
ATOM 683 O O . SER A 1 84 ? 24.965 7.789 1.976 1.00 53.88 84 SER A O 1
ATOM 685 N N . GLN A 1 85 ? 25.691 9.327 3.426 1.00 55.94 85 GLN A N 1
ATOM 686 C CA . GLN A 1 85 ? 24.993 8.747 4.570 1.00 55.94 85 GLN A CA 1
ATOM 687 C C . GLN A 1 85 ? 23.477 8.940 4.515 1.00 55.94 85 GLN A C 1
ATOM 689 O O . GLN A 1 85 ? 22.756 8.110 5.067 1.00 55.94 85 GLN A O 1
ATOM 694 N N . GLU A 1 86 ? 22.973 10.009 3.896 1.00 56.66 86 GLU A N 1
ATOM 695 C CA . GLU A 1 86 ? 21.528 10.260 3.840 1.00 56.66 86 GLU A CA 1
ATOM 696 C C . GLU A 1 86 ? 20.841 9.381 2.796 1.00 56.66 86 GLU A C 1
ATOM 698 O O . GLU A 1 86 ? 19.775 8.832 3.075 1.00 56.66 86 GLU A O 1
ATOM 703 N N . GLU A 1 87 ? 21.475 9.158 1.641 1.00 55.75 87 GLU A N 1
ATOM 704 C CA . GLU A 1 87 ? 20.968 8.229 0.624 1.00 55.75 87 GLU A CA 1
ATOM 705 C C . GLU A 1 87 ? 20.961 6.781 1.133 1.00 55.75 87 GLU A C 1
ATOM 707 O O . GLU A 1 87 ? 19.970 6.071 0.942 1.00 55.75 87 GLU A O 1
ATOM 712 N N . ASP A 1 88 ? 22.004 6.359 1.857 1.00 62.84 88 ASP A N 1
ATOM 713 C CA . ASP A 1 88 ? 22.064 5.029 2.473 1.00 62.84 88 ASP A CA 1
ATOM 714 C C . ASP A 1 88 ? 21.009 4.859 3.578 1.00 62.84 88 ASP A C 1
ATOM 716 O O . ASP A 1 88 ? 20.364 3.811 3.669 1.00 62.84 88 ASP A O 1
ATOM 720 N N . GLN A 1 89 ? 20.757 5.900 4.381 1.00 68.38 89 GLN A N 1
ATOM 721 C CA . GLN A 1 89 ? 19.680 5.900 5.378 1.00 68.38 89 GLN A CA 1
ATOM 722 C C . GLN A 1 89 ? 18.289 5.871 4.730 1.00 68.38 89 GLN A C 1
ATOM 724 O O . GLN A 1 89 ? 17.388 5.188 5.225 1.00 68.38 89 GLN A O 1
ATOM 729 N N . LEU A 1 90 ? 18.101 6.576 3.613 1.00 72.88 90 LEU A N 1
ATOM 730 C CA . LEU A 1 90 ? 16.847 6.579 2.861 1.00 72.88 90 LEU A CA 1
ATOM 731 C C . LEU A 1 90 ? 16.584 5.208 2.222 1.00 72.88 90 LEU A C 1
ATOM 733 O O . LEU A 1 90 ? 15.464 4.698 2.280 1.00 72.88 90 LEU A O 1
ATOM 737 N N . MET A 1 91 ? 17.627 4.583 1.672 1.00 69.12 91 MET A N 1
ATOM 738 C CA . MET A 1 91 ? 17.582 3.235 1.103 1.00 69.12 91 MET A CA 1
ATOM 739 C C . MET A 1 91 ? 17.346 2.167 2.177 1.00 69.12 91 MET A C 1
ATOM 741 O O . MET A 1 91 ? 16.571 1.238 1.949 1.00 69.12 91 MET A O 1
ATOM 745 N N . ALA A 1 92 ? 17.940 2.313 3.365 1.00 69.69 92 ALA A N 1
ATOM 746 C CA . ALA A 1 92 ? 17.695 1.429 4.504 1.00 69.69 92 ALA A CA 1
ATOM 747 C C . ALA A 1 92 ? 16.242 1.523 4.999 1.00 69.69 92 ALA A C 1
ATOM 749 O O . ALA A 1 92 ? 15.575 0.497 5.123 1.00 69.69 92 ALA A O 1
ATOM 750 N N . ARG A 1 93 ? 15.704 2.741 5.173 1.00 69.25 93 ARG A N 1
ATOM 751 C CA . ARG A 1 93 ? 14.290 2.958 5.538 1.00 69.25 93 ARG A CA 1
ATOM 752 C C . ARG A 1 93 ? 13.328 2.418 4.486 1.00 69.25 93 ARG A C 1
ATOM 754 O O . ARG A 1 93 ? 12.309 1.824 4.825 1.00 69.25 93 ARG A O 1
ATOM 761 N N . ALA A 1 94 ? 13.640 2.607 3.205 1.00 61.12 94 ALA A N 1
ATOM 762 C CA . ALA A 1 94 ? 12.850 2.032 2.126 1.00 61.12 94 ALA A CA 1
ATOM 763 C C . ALA A 1 94 ? 12.854 0.497 2.205 1.00 61.12 94 ALA A C 1
ATOM 765 O O . ALA A 1 94 ? 11.791 -0.114 2.128 1.00 61.12 94 ALA A O 1
ATOM 766 N N . ASN A 1 95 ? 14.016 -0.126 2.425 1.00 58.72 95 ASN A N 1
ATOM 767 C CA . ASN A 1 95 ? 14.118 -1.576 2.582 1.00 58.72 95 ASN A CA 1
ATOM 768 C C . ASN A 1 95 ? 13.360 -2.088 3.810 1.00 58.72 95 ASN A C 1
ATOM 770 O O . ASN A 1 95 ? 12.685 -3.096 3.680 1.00 58.72 95 ASN A O 1
ATOM 774 N N . GLU A 1 96 ? 13.358 -1.393 4.950 1.00 62.09 96 GLU A N 1
ATOM 775 C CA . GLU A 1 96 ? 12.522 -1.768 6.106 1.00 62.09 96 GLU A CA 1
ATOM 776 C C . GLU A 1 96 ? 11.020 -1.742 5.773 1.00 62.09 96 GLU A C 1
ATOM 778 O O . GLU A 1 96 ? 10.268 -2.633 6.173 1.00 62.09 96 GLU A O 1
ATOM 783 N N . ILE A 1 97 ? 10.579 -0.763 4.976 1.00 59.34 97 ILE A N 1
ATOM 784 C CA . ILE A 1 97 ? 9.196 -0.681 4.484 1.00 59.34 97 ILE A CA 1
ATOM 785 C C . ILE A 1 97 ? 8.877 -1.835 3.515 1.00 59.34 97 ILE A C 1
ATOM 787 O O . ILE A 1 97 ? 7.747 -2.330 3.499 1.00 59.34 97 ILE A O 1
ATOM 791 N N . PHE A 1 98 ? 9.847 -2.272 2.705 1.00 55.16 98 PHE A N 1
ATOM 792 C CA . PHE A 1 98 ? 9.672 -3.352 1.725 1.00 55.16 98 PHE A CA 1
ATOM 793 C C . PHE A 1 98 ? 9.849 -4.766 2.306 1.00 55.16 98 PHE A C 1
ATOM 795 O O . PHE A 1 98 ? 9.173 -5.685 1.839 1.00 55.16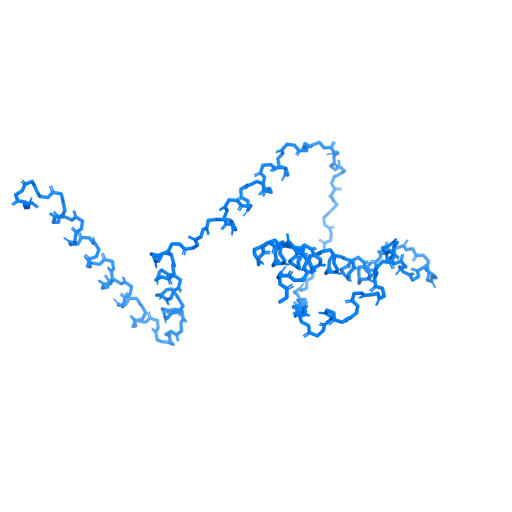 98 PHE A O 1
ATOM 802 N N . ASP A 1 99 ? 10.713 -4.941 3.308 1.00 55.69 99 ASP A N 1
ATOM 803 C CA . ASP A 1 99 ? 11.011 -6.216 3.976 1.00 55.69 99 ASP A CA 1
ATOM 804 C C . ASP A 1 99 ? 10.066 -6.507 5.143 1.00 55.69 99 ASP A C 1
ATOM 806 O O . ASP A 1 99 ? 9.989 -7.657 5.586 1.00 55.69 99 ASP A O 1
ATOM 810 N N . SER A 1 100 ? 9.304 -5.517 5.623 1.00 53.72 100 SER A N 1
ATOM 811 C CA . SER A 1 100 ? 8.242 -5.781 6.587 1.00 53.72 100 SER A CA 1
ATOM 812 C C . SER A 1 100 ? 7.176 -6.653 5.912 1.00 53.72 100 SER A C 1
ATOM 814 O O . SER A 1 100 ? 6.524 -6.205 4.958 1.00 53.72 100 SER A O 1
ATOM 816 N N . PRO A 1 101 ? 6.984 -7.917 6.341 1.00 61.09 101 PRO A N 1
ATOM 817 C CA . PRO A 1 101 ? 5.938 -8.758 5.788 1.00 61.09 101 PRO A CA 1
ATOM 818 C C . PRO A 1 101 ? 4.629 -8.054 6.110 1.00 61.09 101 PRO A C 1
ATOM 820 O O . PRO A 1 101 ? 4.250 -8.044 7.276 1.00 61.09 101 PRO A O 1
ATOM 823 N N . ARG A 1 102 ? 3.994 -7.409 5.111 1.00 65.88 102 ARG A N 1
ATOM 824 C CA . ARG A 1 102 ? 2.768 -6.612 5.302 1.00 65.88 102 ARG A CA 1
ATOM 825 C C . ARG A 1 102 ? 1.855 -7.362 6.262 1.00 65.88 102 ARG A C 1
ATOM 827 O O . ARG A 1 102 ? 1.285 -8.387 5.879 1.00 65.88 102 ARG A O 1
ATOM 834 N N . ASN A 1 103 ? 1.804 -6.888 7.506 1.00 79.25 103 ASN A N 1
ATOM 835 C CA . ASN A 1 103 ? 1.095 -7.579 8.570 1.00 79.25 103 ASN A CA 1
ATOM 836 C C . ASN A 1 103 ? -0.390 -7.645 8.179 1.00 79.25 103 ASN A C 1
ATOM 838 O O . ASN A 1 103 ? -0.856 -6.827 7.382 1.00 79.25 103 ASN A O 1
ATOM 842 N N . ASP A 1 104 ? -1.151 -8.604 8.694 1.00 83.31 104 ASP A N 1
ATOM 843 C CA . ASP A 1 104 ? -2.554 -8.779 8.303 1.00 83.31 104 ASP A CA 1
ATOM 844 C C . ASP A 1 104 ? -3.389 -7.519 8.585 1.00 83.31 104 ASP A C 1
ATOM 846 O O . ASP A 1 104 ? -4.246 -7.151 7.781 1.00 83.31 104 ASP A O 1
ATOM 850 N N . LEU A 1 105 ? -3.032 -6.764 9.631 1.00 84.50 105 LEU A N 1
ATOM 851 C CA . LEU A 1 105 ? -3.577 -5.430 9.910 1.00 84.50 105 LEU A CA 1
ATOM 852 C C . LEU A 1 105 ? -3.275 -4.414 8.798 1.00 84.50 105 LEU A C 1
ATOM 854 O O . LEU A 1 105 ? -4.146 -3.631 8.423 1.00 84.50 105 LEU A O 1
ATOM 858 N N . GLN A 1 106 ? -2.070 -4.447 8.225 1.00 85.56 106 GLN A N 1
ATOM 859 C CA . GLN A 1 106 ? -1.703 -3.583 7.102 1.00 85.56 106 GLN A CA 1
ATOM 860 C C . GLN A 1 106 ? -2.484 -3.963 5.839 1.00 85.56 106 GLN A C 1
ATOM 862 O O . GLN A 1 106 ? -2.966 -3.081 5.135 1.00 85.56 106 GLN A O 1
ATOM 867 N N . LYS A 1 107 ? -2.669 -5.263 5.565 1.00 88.25 107 LYS A N 1
ATOM 868 C CA . LYS A 1 107 ? -3.493 -5.730 4.434 1.00 88.25 107 LYS A CA 1
ATOM 869 C C . LYS A 1 107 ? -4.946 -5.282 4.580 1.00 88.25 107 LYS A C 1
ATOM 871 O O . LYS A 1 107 ? -5.547 -4.825 3.610 1.00 88.25 107 LYS A O 1
ATOM 876 N N . PHE A 1 108 ? -5.495 -5.389 5.789 1.00 90.56 108 PHE A N 1
ATOM 877 C CA . PHE A 1 108 ? -6.834 -4.904 6.097 1.00 90.56 108 PHE A CA 1
ATOM 878 C C . PHE A 1 108 ? -6.935 -3.383 5.918 1.00 90.56 108 PHE A C 1
ATOM 880 O O . PHE A 1 108 ? -7.847 -2.907 5.245 1.00 90.56 108 PHE A O 1
ATOM 887 N N . GLY A 1 109 ? -5.968 -2.621 6.438 1.00 92.56 109 GLY A N 1
ATOM 888 C CA . GLY A 1 109 ? -5.909 -1.169 6.266 1.00 92.56 109 GLY A CA 1
ATOM 889 C C . GLY A 1 109 ? -5.841 -0.745 4.796 1.00 92.56 109 GLY A C 1
ATOM 890 O O . GLY A 1 109 ? -6.585 0.142 4.375 1.00 92.56 109 GLY A O 1
ATOM 891 N N . ASP A 1 110 ? -5.011 -1.422 3.999 1.00 89.94 110 ASP A N 1
ATOM 892 C CA . ASP A 1 110 ? -4.896 -1.196 2.555 1.00 89.94 110 ASP A CA 1
ATOM 893 C C . ASP A 1 110 ? -6.237 -1.454 1.841 1.00 89.94 110 ASP A C 1
ATOM 895 O O . ASP A 1 110 ? -6.662 -0.640 1.016 1.00 89.94 110 ASP A O 1
ATOM 899 N N . PHE A 1 111 ? -6.926 -2.550 2.185 1.00 94.25 111 PHE A N 1
ATOM 900 C CA . PHE A 1 111 ? -8.241 -2.899 1.638 1.00 94.25 111 PHE A CA 1
ATOM 901 C C . PHE A 1 111 ? -9.307 -1.856 1.992 1.00 94.25 111 PHE A C 1
ATOM 903 O O . PHE A 1 111 ? -9.951 -1.304 1.101 1.00 94.25 111 PHE A O 1
ATOM 910 N N . VAL A 1 112 ? -9.448 -1.518 3.277 1.00 94.31 112 VAL A N 1
ATOM 911 C CA . VAL A 1 112 ? -10.409 -0.509 3.748 1.00 94.31 112 VAL A CA 1
ATOM 912 C C . VAL A 1 112 ? -10.161 0.834 3.063 1.00 94.31 112 VAL A C 1
ATOM 914 O O . VAL A 1 112 ? -11.098 1.499 2.617 1.00 94.31 112 VAL A O 1
ATOM 917 N N . ALA A 1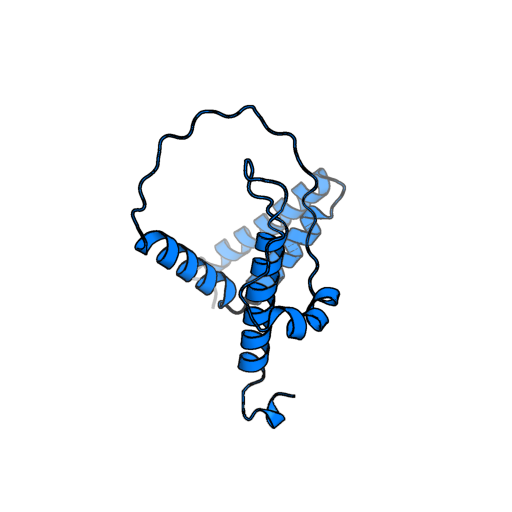 113 ? -8.897 1.238 2.929 1.00 95.06 113 ALA A N 1
ATOM 918 C CA . ALA A 1 113 ? -8.545 2.480 2.259 1.00 95.06 113 ALA A CA 1
ATOM 919 C C . ALA A 1 113 ? -8.850 2.446 0.751 1.00 95.06 113 ALA A C 1
ATOM 921 O O . ALA A 1 113 ? -9.191 3.483 0.178 1.00 95.06 113 ALA A O 1
ATOM 922 N N . ALA A 1 114 ? -8.709 1.298 0.085 1.00 92.56 114 ALA A N 1
ATOM 923 C CA . ALA A 1 114 ? -9.091 1.137 -1.317 1.00 92.56 114 ALA A CA 1
ATOM 924 C C . ALA A 1 114 ? -10.613 1.243 -1.499 1.00 92.56 114 ALA A C 1
ATOM 926 O O .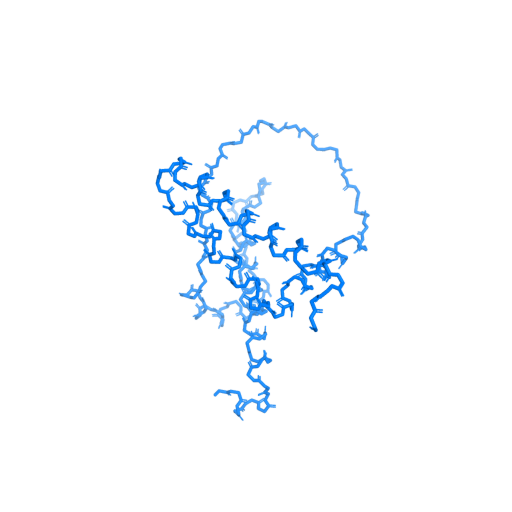 ALA A 1 114 ? -11.064 2.033 -2.328 1.00 92.56 114 ALA A O 1
ATOM 927 N N . GLU A 1 115 ? -11.392 0.547 -0.668 1.00 94.25 115 GLU A N 1
ATOM 928 C CA . GLU A 1 115 ? -12.859 0.590 -0.702 1.00 94.25 115 GLU A CA 1
ATOM 929 C C . GLU A 1 115 ? -13.399 1.998 -0.431 1.00 94.25 115 GLU A C 1
ATOM 931 O O . GLU A 1 115 ? -14.242 2.498 -1.175 1.00 94.25 115 GLU A O 1
ATOM 936 N N . LEU A 1 116 ? -12.850 2.713 0.560 1.00 93.56 116 LEU A N 1
ATOM 937 C CA . LEU A 1 116 ? -13.241 4.101 0.824 1.00 93.56 116 LEU A CA 1
ATOM 938 C C . LEU A 1 116 ? -12.959 5.026 -0.368 1.00 93.56 116 LEU A C 1
ATOM 940 O O . LEU A 1 116 ? -13.776 5.896 -0.663 1.00 93.56 116 LEU A O 1
ATOM 944 N N . ARG A 1 117 ? -11.833 4.845 -1.073 1.00 93.31 117 ARG A N 1
ATOM 945 C CA . ARG A 1 117 ? -11.516 5.629 -2.282 1.00 93.31 117 ARG A CA 1
ATOM 946 C C . ARG A 1 117 ? -12.408 5.268 -3.470 1.00 93.31 117 ARG A C 1
ATOM 948 O O . ARG A 1 117 ? -12.639 6.123 -4.320 1.00 93.31 117 ARG A O 1
ATOM 955 N N . ALA A 1 118 ? -12.892 4.029 -3.542 1.00 92.81 118 ALA A N 1
ATOM 956 C CA . ALA A 1 118 ? -13.769 3.561 -4.612 1.00 92.81 118 ALA A CA 1
ATOM 957 C C . ALA A 1 118 ? -15.209 4.097 -4.490 1.00 92.81 118 ALA A C 1
ATOM 959 O O . ALA A 1 118 ? -15.946 4.132 -5.481 1.00 92.81 118 ALA A O 1
ATOM 960 N N . LEU A 1 119 ? -15.619 4.550 -3.299 1.00 93.19 119 LEU A N 1
ATOM 961 C CA . LEU A 1 119 ? -16.940 5.134 -3.080 1.00 93.19 119 LEU A CA 1
ATOM 962 C C . LEU A 1 119 ? -17.117 6.431 -3.882 1.00 93.19 119 LEU A C 1
ATOM 964 O O . LEU A 1 119 ? -16.538 7.470 -3.578 1.00 93.19 119 LEU A O 1
ATOM 968 N N . ARG A 1 120 ? -18.018 6.391 -4.869 1.00 89.00 120 ARG A N 1
ATOM 969 C CA . ARG A 1 120 ? -18.367 7.555 -5.706 1.00 89.00 120 ARG A CA 1
ATOM 970 C C . ARG A 1 120 ? -19.059 8.676 -4.925 1.00 89.00 120 ARG A C 1
ATOM 972 O O . ARG A 1 120 ? -18.982 9.832 -5.325 1.00 89.00 120 ARG A O 1
ATOM 979 N N . ASN A 1 121 ? -19.756 8.342 -3.835 1.00 95.06 121 ASN A N 1
ATOM 980 C CA . ASN A 1 121 ? -20.469 9.317 -3.013 1.00 95.06 121 ASN A CA 1
ATOM 981 C C . ASN A 1 121 ? -19.598 9.765 -1.819 1.00 95.06 121 ASN A C 1
ATOM 983 O O . ASN A 1 121 ? -19.377 8.975 -0.892 1.00 95.06 121 ASN A O 1
ATOM 987 N N . PRO A 1 122 ? -19.162 11.039 -1.773 1.00 92.31 122 PRO A N 1
ATOM 988 C CA . PRO A 1 122 ? -18.277 11.534 -0.722 1.00 92.31 122 PRO A CA 1
ATOM 989 C C . PRO A 1 122 ? -18.946 11.585 0.658 1.00 92.31 122 PRO A C 1
ATOM 991 O O . PRO A 1 122 ? -18.252 11.523 1.674 1.00 92.31 122 PRO A O 1
ATOM 994 N N . LEU A 1 123 ? -20.278 11.691 0.729 1.00 93.88 123 LEU A N 1
ATOM 995 C CA . LEU A 1 123 ? -21.007 11.684 1.999 1.00 93.88 123 LEU A CA 1
ATOM 996 C C . LEU A 1 123 ? -20.997 10.289 2.625 1.00 93.88 123 LEU A C 1
ATOM 998 O O . LEU A 1 123 ? -20.683 10.162 3.809 1.00 93.88 123 LEU A O 1
ATOM 1002 N N . LEU A 1 124 ? -21.244 9.254 1.816 1.00 91.81 124 LEU A N 1
ATOM 1003 C CA . LEU A 1 124 ? -21.172 7.858 2.257 1.00 91.81 124 LEU A CA 1
ATOM 1004 C C . LEU A 1 124 ? -19.745 7.474 2.655 1.00 91.81 124 LEU A C 1
ATOM 1006 O O . LEU A 1 124 ? -19.559 6.840 3.687 1.00 91.81 124 LEU A O 1
ATOM 1010 N N . MET A 1 125 ? -18.728 7.944 1.925 1.00 95.88 125 MET A N 1
ATOM 1011 C CA . MET A 1 125 ? -17.327 7.767 2.324 1.00 95.88 125 MET A CA 1
ATOM 1012 C C . MET A 1 125 ? -17.040 8.395 3.697 1.00 95.88 125 MET A C 1
ATOM 1014 O O . MET A 1 125 ? -16.452 7.751 4.566 1.00 95.88 125 MET A O 1
ATOM 1018 N N . ARG A 1 126 ? -17.469 9.645 3.933 1.00 95.69 126 ARG A N 1
ATOM 1019 C CA . ARG A 1 126 ? -17.291 10.309 5.240 1.00 95.69 126 ARG A CA 1
ATOM 1020 C C . ARG A 1 126 ? -18.069 9.613 6.353 1.00 95.69 126 ARG A C 1
ATOM 1022 O O . ARG A 1 126 ? -17.622 9.643 7.498 1.00 95.69 126 ARG A O 1
ATOM 1029 N N . GLN A 1 127 ? -19.239 9.058 6.050 1.00 95.75 127 GLN A N 1
ATOM 1030 C CA . GLN A 1 127 ? -20.040 8.296 7.004 1.00 95.75 127 GLN A CA 1
ATOM 1031 C C . GLN A 1 127 ? -19.352 6.974 7.360 1.00 95.75 127 GLN A C 1
ATOM 1033 O O . GLN A 1 127 ? -19.149 6.711 8.541 1.00 95.75 127 GLN A O 1
ATOM 1038 N N . ALA A 1 128 ? -18.911 6.206 6.362 1.00 95.38 128 ALA A N 1
ATOM 1039 C CA . ALA A 1 128 ? -18.175 4.959 6.551 1.00 95.38 128 ALA A CA 1
ATOM 1040 C C . ALA A 1 128 ? -16.882 5.184 7.350 1.00 95.38 128 ALA A C 1
ATOM 1042 O O . ALA A 1 128 ? -16.660 4.517 8.358 1.00 95.38 128 ALA A O 1
ATOM 1043 N N . LYS A 1 129 ? -16.086 6.201 6.986 1.00 96.19 129 LYS A N 1
ATOM 1044 C CA . LYS A 1 129 ? -14.877 6.587 7.733 1.00 96.19 129 LYS A CA 1
ATOM 1045 C C . LYS A 1 129 ? -15.187 6.881 9.204 1.00 96.19 129 LYS A C 1
ATOM 1047 O O . LYS A 1 129 ? -14.504 6.366 10.082 1.00 96.19 129 LYS A O 1
ATOM 1052 N N . ARG A 1 130 ? -16.218 7.692 9.480 1.00 96.69 130 ARG A N 1
ATOM 1053 C CA . ARG A 1 130 ? -16.623 8.021 10.858 1.00 96.69 130 ARG A CA 1
ATOM 1054 C C . ARG A 1 130 ? -17.086 6.793 11.635 1.00 96.69 130 ARG A C 1
ATOM 1056 O O . ARG A 1 130 ? -16.742 6.673 12.802 1.00 96.69 130 ARG A O 1
ATOM 1063 N N . SER A 1 131 ? -17.829 5.891 10.997 1.00 96.25 131 SER A N 1
ATOM 1064 C CA . SER A 1 131 ? -18.294 4.657 11.636 1.00 96.25 131 SER A CA 1
ATOM 1065 C C . SER A 1 131 ? -17.129 3.763 12.053 1.00 96.25 131 SER A C 1
ATOM 1067 O O . SER A 1 131 ? -17.106 3.292 13.183 1.00 96.25 131 SER A O 1
ATOM 1069 N N . ILE A 1 132 ? -16.144 3.576 11.167 1.00 95.38 132 ILE A N 1
ATOM 1070 C CA . ILE A 1 132 ? -14.938 2.788 11.461 1.00 95.38 132 ILE A CA 1
ATOM 1071 C C . ILE A 1 132 ? -14.170 3.415 12.627 1.00 95.38 132 ILE A C 1
ATOM 1073 O O . ILE A 1 132 ? -13.824 2.722 13.576 1.00 95.38 132 ILE A O 1
ATOM 1077 N N . MET A 1 133 ? -13.952 4.734 12.592 1.00 93.44 133 MET A N 1
ATOM 1078 C CA . MET A 1 133 ? -13.255 5.440 13.672 1.00 93.44 133 MET A CA 1
ATOM 1079 C C . MET A 1 133 ? -13.974 5.313 15.017 1.00 93.44 133 MET A C 1
ATOM 1081 O O . MET A 1 133 ? -13.314 5.168 16.038 1.00 93.44 133 MET A O 1
ATOM 1085 N N . ARG A 1 134 ? -15.310 5.358 15.025 1.00 95.56 134 ARG A N 1
ATOM 1086 C CA . ARG A 1 134 ? -16.094 5.223 16.254 1.00 95.56 134 ARG A CA 1
ATOM 1087 C C . ARG A 1 134 ? -15.909 3.851 16.892 1.00 95.56 134 ARG A C 1
ATOM 1089 O O . ARG A 1 134 ? -15.614 3.792 18.073 1.00 95.56 134 ARG A O 1
ATOM 1096 N N . ILE A 1 135 ? -16.013 2.784 16.098 1.00 95.56 135 ILE A N 1
ATOM 1097 C CA . ILE A 1 135 ? -15.804 1.415 16.588 1.00 95.56 135 ILE A CA 1
ATOM 1098 C C . ILE A 1 135 ? -14.418 1.286 17.227 1.00 95.56 135 ILE A C 1
ATOM 1100 O O . ILE A 1 135 ? -14.315 0.744 18.316 1.00 95.56 135 ILE A O 1
ATOM 1104 N N . LEU A 1 136 ? -13.377 1.831 16.586 1.00 92.25 136 LEU A N 1
ATOM 1105 C CA . LEU A 1 136 ? -12.010 1.767 17.111 1.00 92.25 136 LEU A CA 1
ATOM 1106 C C . LEU A 1 136 ? -11.840 2.511 18.444 1.00 92.25 136 LEU A C 1
ATOM 1108 O O . LEU A 1 136 ? -11.137 2.024 19.323 1.00 92.25 136 LEU A O 1
ATOM 1112 N N . LEU A 1 137 ? -12.477 3.678 18.590 1.00 91.94 137 LEU A N 1
ATOM 1113 C CA . LEU A 1 137 ? -12.460 4.444 19.841 1.00 91.94 137 LEU A CA 1
ATOM 1114 C C . LEU A 1 137 ? -13.222 3.723 20.959 1.00 91.94 137 LEU A C 1
ATOM 1116 O O . LEU A 1 137 ? -12.761 3.701 22.097 1.00 91.94 137 LEU A O 1
ATOM 1120 N N . ASP A 1 138 ? -14.368 3.126 20.628 1.00 92.19 138 ASP A N 1
ATOM 1121 C CA . ASP A 1 138 ? -15.183 2.375 21.584 1.00 92.19 138 ASP A CA 1
ATOM 1122 C C . ASP A 1 138 ? -14.431 1.117 22.064 1.00 92.19 138 ASP A C 1
ATOM 1124 O O . ASP A 1 138 ? -14.456 0.805 23.251 1.00 92.19 138 ASP A O 1
ATOM 1128 N N . THR A 1 139 ? -13.703 0.427 21.174 1.00 90.50 139 THR A N 1
ATOM 1129 C CA . THR A 1 139 ? -12.873 -0.728 21.552 1.00 90.50 139 THR A CA 1
ATOM 1130 C C . THR A 1 139 ? -11.660 -0.332 22.386 1.00 90.50 139 THR A C 1
ATOM 1132 O O . THR A 1 139 ? -11.404 -0.982 23.390 1.00 90.50 139 THR A O 1
ATOM 1135 N N . SER A 1 140 ? -10.954 0.757 22.044 1.00 86.75 140 SER A N 1
ATOM 1136 C CA . SER A 1 140 ? -9.798 1.189 22.844 1.00 86.75 140 SER A CA 1
ATOM 1137 C C . SER A 1 140 ? -10.207 1.606 24.255 1.00 86.75 140 SER A C 1
ATOM 1139 O O . SER A 1 140 ? -9.498 1.324 25.208 1.00 86.75 140 SER A O 1
ATOM 1141 N N . ALA A 1 141 ? -11.377 2.238 24.399 1.00 83.12 141 ALA A N 1
ATOM 1142 C CA . ALA A 1 141 ? -11.903 2.607 25.709 1.00 83.12 141 ALA A CA 1
ATOM 1143 C C . ALA A 1 141 ? -12.285 1.385 26.565 1.00 83.12 141 ALA A C 1
ATOM 1145 O O . ALA A 1 141 ? -12.222 1.469 27.787 1.00 83.12 141 ALA A O 1
ATOM 1146 N N . ALA A 1 142 ? -12.689 0.274 25.940 1.00 80.94 142 ALA A N 1
ATOM 1147 C CA . ALA A 1 142 ? -12.972 -0.981 26.635 1.00 80.94 142 ALA A CA 1
ATOM 1148 C C . ALA A 1 142 ? -11.688 -1.729 27.033 1.00 80.94 142 ALA A C 1
ATOM 1150 O O . ALA A 1 142 ? -11.641 -2.311 28.111 1.00 80.94 142 ALA A O 1
ATOM 1151 N N . ASP A 1 143 ? -10.643 -1.676 26.201 1.00 76.00 143 ASP A N 1
ATOM 1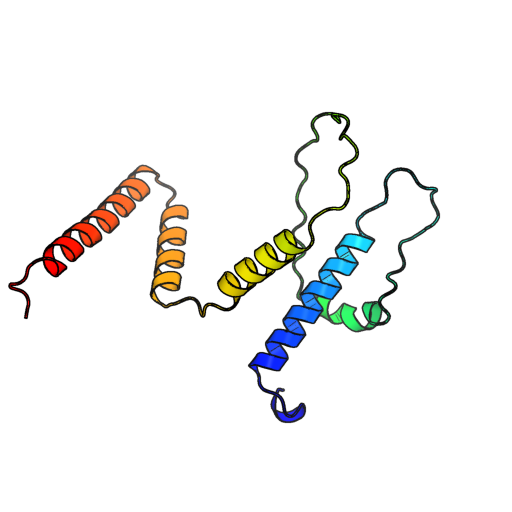152 C CA . ASP A 1 143 ? -9.331 -2.261 26.516 1.00 76.00 143 ASP A CA 1
ATOM 1153 C C . ASP A 1 143 ? -8.646 -1.555 27.706 1.00 76.00 143 ASP A C 1
ATOM 1155 O O . ASP A 1 143 ? -7.905 -2.185 28.459 1.00 76.00 143 ASP A O 1
ATOM 1159 N N . ASP A 1 144 ? -8.915 -0.259 27.899 1.00 76.81 144 ASP A N 1
ATOM 1160 C CA . ASP A 1 144 ? -8.392 0.542 29.013 1.00 76.81 144 ASP A CA 1
ATOM 1161 C C . ASP A 1 144 ? -9.172 0.346 30.339 1.00 76.81 144 ASP A C 1
ATOM 1163 O O . ASP A 1 144 ? -8.763 0.882 31.375 1.00 76.81 144 ASP A O 1
ATOM 1167 N N . ASP A 1 145 ? -10.284 -0.409 30.348 1.00 75.31 145 ASP A N 1
ATOM 1168 C CA . ASP A 1 145 ? -11.040 -0.724 31.569 1.00 75.31 145 ASP A CA 1
ATOM 1169 C C . ASP A 1 145 ? -10.385 -1.906 32.320 1.00 75.31 145 ASP A C 1
ATOM 1171 O O . ASP A 1 145 ? -10.400 -3.040 31.823 1.00 75.31 145 ASP A O 1
ATOM 1175 N N . PRO A 1 146 ? -9.851 -1.696 33.544 1.00 63.62 146 PRO A N 1
ATOM 1176 C CA . PRO A 1 146 ? -9.192 -2.741 34.335 1.00 63.62 146 PRO A CA 1
ATOM 1177 C C . PRO A 1 146 ? -10.140 -3.852 34.827 1.00 63.62 146 PRO A C 1
ATOM 1179 O O . PRO A 1 146 ? -9.702 -4.759 35.534 1.00 63.62 146 PRO A O 1
ATOM 1182 N N . SER A 1 147 ? -11.431 -3.779 34.494 1.00 65.44 147 SER A N 1
ATOM 1183 C CA . SER A 1 147 ? -12.459 -4.765 34.851 1.00 65.44 147 SER A CA 1
ATOM 1184 C C . SER A 1 147 ? -12.635 -5.880 33.806 1.00 65.44 147 SER A C 1
ATOM 1186 O O . SER A 1 147 ? -13.458 -6.778 34.003 1.00 65.44 147 SER A O 1
ATOM 1188 N N . THR A 1 148 ? -11.894 -5.829 32.697 1.00 60.16 148 THR A N 1
ATOM 1189 C CA . THR A 1 148 ? -11.947 -6.811 31.601 1.00 60.16 148 THR A CA 1
ATOM 1190 C C . THR A 1 148 ? -10.991 -7.985 31.906 1.00 60.16 148 THR A C 1
ATOM 1192 O O . THR A 1 148 ? -9.841 -7.721 32.255 1.00 60.16 148 THR A O 1
ATOM 1195 N N . PRO A 1 149 ? -11.444 -9.258 31.871 1.00 58.09 149 PRO A N 1
ATOM 1196 C CA . PRO A 1 149 ? -10.695 -10.418 32.383 1.00 58.09 149 PRO A CA 1
ATOM 1197 C C . PRO A 1 149 ? -9.430 -10.784 31.598 1.00 58.09 149 PRO A C 1
ATOM 1199 O O . PRO A 1 149 ? -9.412 -10.591 30.361 1.00 58.09 149 PRO A O 1
#

Foldseek 3Di:
DQVVVVHDPVVVVVVVVVLLVVLVVQVVVQVDDPPDDDDDDRDDPPPPCNVVCVVCVVVDPPPDPPDDDDDDDDDDDDDDDDDPVVVVVVVVVVVCVVVPPCPVVNVVVVVLVVVLVVDPDVVVSVVSVVVVVVVVVVVVVVVPDPVDD

InterPro domains:
  IPR006578 MADF domain [PF10545] (3-56)

Secondary structure (DSSP, 8-state):
-GGGGTS-HHHHHHHHHHHHHHHHHHHHHHH-PPTTS-TT-----S-TTTGGGGGGGGG------PPPPPPP-----------HHHHHHHHHHHHHHHHS---HHHHHHHHHHHHHHH-S-HHHHHHHHHHHHHHHHHHHHHHT-TT--

Organism: Zootermopsis nevadensis (NCBI:txid136037)

Sequence (149 aa):
MAARFQTSVREVQRKLHNLRCQYTGELRKARTKKSGKDTADTYRSQWPYKENMKFLEGSISLRSSVGNELPPPLQEPEEQVENSQEEDQLMARANEIFDSPRNDLQKFGDFVAAELRALRNPLLMRQAKRSIMRILLDTSAADDDPSTP